Protein AF-A0A9J6GU65-F1 (afdb_monomer_lite)

Radius of gyration: 13.91 Å; chains: 1; bounding box: 32×24×36 Å

Foldseek 3Di:
DLVVVCVVVVNDQDQAAEDEAAQCPVLLVNCVSCVVSVNNVRAYEYDYDVQRPQVVVCLVVQHRDDDPDRPDDDVVNPDDHDPPSCVVPPSVSSSVRYD

Structure (mmCIF, N/CA/C/O backbone):
data_AF-A0A9J6GU65-F1
#
_entry.id   AF-A0A9J6GU65-F1
#
loop_
_atom_site.group_PDB
_atom_site.id
_atom_site.type_symbol
_atom_site.label_atom_id
_atom_site.label_alt_id
_atom_site.label_comp_id
_atom_site.label_asym_id
_atom_site.label_entity_id
_atom_site.label_seq_id
_atom_site.pdbx_PDB_ins_code
_atom_site.Cartn_x
_atom_site.Cartn_y
_atom_site.Cartn_z
_atom_site.occupancy
_atom_site.B_iso_or_equiv
_atom_site.auth_seq_id
_atom_site.auth_comp_id
_atom_site.auth_asym_id
_atom_site.auth_atom_id
_atom_site.pdbx_PDB_model_num
ATOM 1 N N . MET A 1 1 ? 0.796 9.655 9.128 1.00 79.81 1 MET A N 1
ATOM 2 C CA . MET A 1 1 ? 0.019 9.172 7.969 1.00 79.81 1 MET A CA 1
ATOM 3 C C . MET A 1 1 ? -1.151 8.278 8.364 1.00 79.81 1 M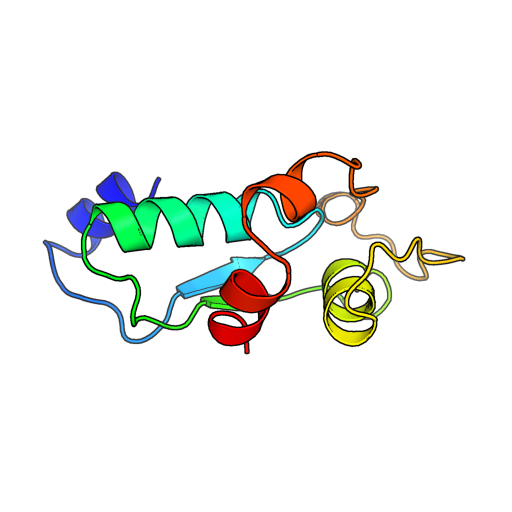ET A C 1
ATOM 5 O O . MET A 1 1 ? -2.240 8.811 8.455 1.00 79.81 1 MET A O 1
ATOM 9 N N . VAL A 1 2 ? -1.011 6.976 8.659 1.00 89.06 2 VAL A N 1
ATOM 10 C CA . VAL A 1 2 ? -2.204 6.147 8.988 1.00 89.06 2 VAL A CA 1
ATOM 11 C C . VAL A 1 2 ? -2.986 6.624 10.228 1.00 89.06 2 VAL A C 1
ATOM 13 O O . VAL A 1 2 ? -4.211 6.661 10.157 1.00 89.06 2 VAL A O 1
ATOM 16 N N . PRO A 1 3 ? -2.345 7.094 11.318 1.00 90.25 3 PRO A N 1
ATOM 17 C CA . PRO A 1 3 ? -3.079 7.712 12.427 1.00 90.25 3 PRO A CA 1
ATOM 18 C C . PRO A 1 3 ? -3.871 8.969 12.034 1.00 90.25 3 PRO A C 1
ATOM 20 O O . PRO A 1 3 ? -4.929 9.222 12.597 1.00 90.25 3 PRO A O 1
ATOM 23 N N . GLU A 1 4 ? -3.390 9.737 11.050 1.00 90.69 4 GLU A N 1
ATOM 24 C CA . GLU A 1 4 ? -4.105 10.913 10.529 1.00 90.69 4 GLU A CA 1
ATOM 25 C C . GLU A 1 4 ? -5.323 10.467 9.721 1.00 90.69 4 GLU A C 1
ATOM 27 O O . GLU A 1 4 ? -6.422 10.924 9.995 1.00 90.69 4 GLU A O 1
ATOM 32 N N . ILE A 1 5 ? -5.160 9.484 8.825 1.00 91.06 5 ILE A N 1
ATOM 33 C CA . ILE A 1 5 ? -6.273 8.886 8.066 1.00 91.06 5 ILE A CA 1
ATOM 34 C C . ILE A 1 5 ? -7.344 8.348 9.022 1.00 91.06 5 ILE A C 1
ATOM 36 O O . ILE A 1 5 ? -8.534 8.548 8.808 1.00 91.06 5 ILE A O 1
ATOM 40 N N . LYS A 1 6 ? -6.924 7.684 10.099 1.00 91.19 6 LYS A N 1
ATOM 41 C CA . LYS A 1 6 ? -7.824 7.150 11.121 1.00 91.19 6 LYS A CA 1
ATOM 42 C C . LYS A 1 6 ? -8.580 8.249 11.870 1.00 91.19 6 LYS A C 1
ATOM 44 O O . LYS A 1 6 ? -9.781 8.109 12.091 1.00 91.19 6 LYS A O 1
ATOM 49 N N . SER A 1 7 ? -7.907 9.351 12.196 1.00 93.56 7 SER A N 1
ATOM 50 C CA . SER A 1 7 ? -8.548 10.542 12.763 1.00 93.56 7 SER A CA 1
ATOM 51 C C . SER A 1 7 ? -9.546 11.170 11.782 1.00 93.56 7 SER A C 1
ATOM 53 O O . SER A 1 7 ? -10.675 11.478 12.165 1.00 93.56 7 SER A O 1
ATOM 55 N N . ASP A 1 8 ? -9.165 11.322 10.513 1.00 94.38 8 ASP A N 1
ATOM 56 C CA . ASP A 1 8 ? -10.003 11.919 9.466 1.00 94.38 8 ASP A CA 1
ATOM 57 C C . ASP A 1 8 ? -11.255 11.078 9.182 1.00 94.38 8 ASP A C 1
ATOM 59 O O . ASP A 1 8 ? -12.341 11.619 8.958 1.00 94.38 8 ASP A O 1
ATOM 63 N N . LEU A 1 9 ? -11.123 9.752 9.264 1.00 92.50 9 LEU A N 1
ATOM 64 C CA . LEU A 1 9 ? -12.222 8.792 9.161 1.00 92.50 9 LEU A CA 1
ATOM 65 C C . LEU A 1 9 ? -12.987 8.596 10.477 1.00 92.50 9 LEU A C 1
ATOM 67 O O . LEU A 1 9 ? -13.870 7.747 10.538 1.00 92.50 9 LEU A O 1
ATOM 71 N N . ARG A 1 10 ? -12.696 9.371 11.531 1.00 94.12 10 ARG A N 1
ATOM 72 C CA . ARG A 1 10 ? -13.375 9.279 12.838 1.00 94.12 10 ARG A CA 1
ATOM 73 C C . ARG A 1 10 ? -13.374 7.858 13.406 1.00 94.12 10 ARG A C 1
ATOM 75 O O . ARG A 1 10 ? -14.386 7.401 13.930 1.00 94.12 10 ARG A O 1
ATOM 82 N N . GLU A 1 11 ? -12.234 7.180 13.298 1.00 91.50 11 GLU A N 1
ATOM 83 C CA . GLU A 1 11 ? -12.034 5.786 13.717 1.00 91.50 11 GLU A CA 1
ATOM 84 C C . GLU A 1 11 ? -12.803 4.738 12.884 1.00 91.50 11 GLU A C 1
ATOM 86 O O . GLU A 1 11 ? -12.692 3.543 13.168 1.00 91.50 11 GLU A O 1
ATOM 91 N N . GLU A 1 12 ? -13.533 5.130 11.832 1.00 94.38 12 GLU A N 1
ATOM 92 C CA . GLU A 1 12 ? -14.201 4.183 10.935 1.00 94.38 12 GLU A CA 1
ATOM 93 C C . GLU A 1 12 ? -13.193 3.446 10.048 1.00 94.38 12 GLU A C 1
ATOM 95 O O . GLU A 1 12 ? -12.284 4.038 9.461 1.00 94.38 12 GLU A O 1
ATOM 100 N N . VAL A 1 13 ? -13.369 2.127 9.941 1.00 94.19 13 VAL A N 1
ATOM 101 C CA . VAL A 1 13 ? -12.504 1.269 9.129 1.00 94.19 13 VAL A CA 1
ATOM 102 C C . VAL A 1 13 ? -12.903 1.404 7.655 1.00 94.19 13 VAL A C 1
ATOM 104 O O . VAL A 1 13 ? -14.045 1.086 7.310 1.00 94.19 13 VAL A O 1
ATOM 107 N N . PRO A 1 14 ? -12.000 1.842 6.761 1.00 92.56 14 PRO A N 1
ATOM 108 C CA . PRO A 1 14 ? -12.309 1.943 5.342 1.00 92.56 14 PRO A CA 1
ATOM 109 C C . PRO A 1 14 ? -12.386 0.557 4.690 1.00 92.56 14 PRO A C 1
ATOM 111 O O . PRO A 1 14 ? -11.712 -0.382 5.101 1.00 92.56 14 PRO A O 1
ATOM 114 N N . ALA A 1 15 ? -13.165 0.443 3.612 1.00 91.62 15 ALA A N 1
ATOM 115 C CA . ALA A 1 15 ? -13.257 -0.797 2.836 1.00 91.62 15 ALA A CA 1
ATOM 116 C C . ALA A 1 15 ? -11.984 -1.100 2.024 1.00 91.62 15 ALA A C 1
ATOM 118 O O . ALA A 1 15 ? -11.701 -2.259 1.738 1.00 91.62 15 ALA A O 1
ATOM 119 N N . ALA A 1 16 ? -11.243 -0.062 1.625 1.00 88.88 16 ALA A N 1
ATOM 120 C CA . ALA A 1 16 ? -9.973 -0.153 0.911 1.00 88.88 16 ALA A CA 1
ATOM 121 C C . ALA A 1 16 ? -9.217 1.181 1.001 1.00 88.88 16 ALA A C 1
ATOM 123 O O . ALA A 1 16 ? -9.834 2.236 1.172 1.00 88.88 16 ALA A O 1
ATOM 124 N N . ILE A 1 17 ? -7.898 1.148 0.807 1.00 89.62 17 ILE A N 1
ATOM 125 C CA . ILE A 1 17 ? -7.064 2.344 0.629 1.00 89.62 17 ILE A CA 1
ATOM 126 C C . ILE A 1 17 ? -6.481 2.336 -0.778 1.00 89.62 17 ILE A C 1
ATOM 128 O O . ILE A 1 17 ? -5.839 1.374 -1.176 1.00 89.62 17 ILE A O 1
ATOM 132 N N . VAL A 1 18 ? -6.670 3.416 -1.533 1.00 89.38 18 VAL A N 1
ATOM 133 C CA . VAL A 1 18 ? -6.075 3.568 -2.867 1.00 89.38 18 VAL A CA 1
ATOM 134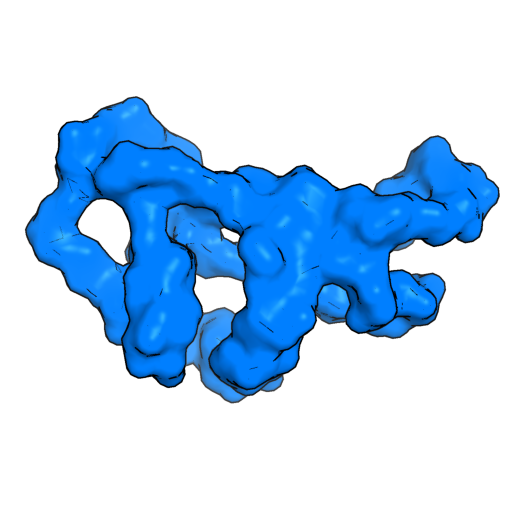 C C . VAL A 1 18 ? -4.855 4.471 -2.763 1.00 89.38 18 VAL A C 1
ATOM 136 O O . VAL A 1 18 ? -4.968 5.608 -2.305 1.00 89.38 18 VAL A O 1
ATOM 139 N N . ALA A 1 19 ? -3.695 3.984 -3.197 1.00 86.38 19 ALA A N 1
ATOM 140 C CA . ALA A 1 19 ? -2.443 4.729 -3.137 1.00 86.38 19 ALA A CA 1
ATOM 141 C C . ALA A 1 19 ? -1.737 4.718 -4.493 1.00 86.38 19 ALA A C 1
ATOM 143 O O . ALA A 1 19 ? -1.595 3.673 -5.128 1.00 86.38 19 ALA A O 1
ATOM 144 N N . SER A 1 20 ? -1.267 5.884 -4.935 1.00 83.62 20 SER A N 1
ATOM 145 C CA . SER A 1 20 ? -0.391 5.965 -6.100 1.00 83.62 20 SER A CA 1
ATOM 146 C C . SER A 1 20 ? 0.983 5.397 -5.758 1.00 83.62 20 SER A C 1
ATOM 148 O O . SER A 1 20 ? 1.543 5.675 -4.694 1.00 83.62 20 SER A O 1
ATOM 150 N N . VAL A 1 21 ? 1.540 4.593 -6.661 1.00 80.56 21 VAL A N 1
ATOM 151 C CA . VAL A 1 21 ? 2.819 3.921 -6.429 1.00 80.56 21 VAL A CA 1
ATOM 152 C C . VAL A 1 21 ? 3.860 4.348 -7.453 1.00 80.56 21 VAL A C 1
ATOM 154 O O . VAL A 1 21 ? 3.615 4.394 -8.654 1.00 80.56 21 VAL A O 1
ATOM 157 N N . GLY A 1 22 ? 5.039 4.689 -6.935 1.00 74.25 22 GLY A N 1
ATOM 158 C CA . GLY A 1 22 ? 6.289 4.747 -7.686 1.00 74.25 22 GLY A CA 1
ATOM 159 C C . GLY A 1 22 ? 7.260 3.718 -7.114 1.00 74.25 22 GLY A C 1
ATOM 160 O O . GLY A 1 22 ? 7.313 2.580 -7.558 1.00 74.25 22 GLY A O 1
ATOM 161 N N . GLY A 1 23 ? 7.986 4.094 -6.059 1.00 69.06 23 GLY A N 1
ATOM 162 C CA . GLY A 1 23 ? 9.011 3.236 -5.434 1.00 69.06 23 GLY A CA 1
ATOM 163 C C . GLY A 1 23 ? 8.502 2.359 -4.297 1.00 69.06 23 GLY A C 1
ATOM 164 O O . GLY A 1 23 ? 9.306 1.881 -3.508 1.00 69.06 23 GLY A O 1
ATOM 165 N N . GLY A 1 24 ? 7.178 2.274 -4.135 1.00 71.44 24 GLY A N 1
ATOM 166 C CA . GLY A 1 24 ? 6.460 1.490 -3.121 1.00 71.44 24 GLY A CA 1
ATOM 167 C C . GLY A 1 24 ? 6.735 1.777 -1.646 1.00 71.44 24 GLY A C 1
ATOM 168 O O . GLY A 1 24 ? 6.046 1.207 -0.808 1.00 71.44 24 GLY A O 1
ATOM 169 N N . GLY A 1 25 ? 7.618 2.719 -1.302 1.00 79.50 25 GLY A N 1
ATOM 170 C CA . GLY A 1 25 ? 7.803 3.158 0.088 1.00 79.50 25 GLY A CA 1
ATOM 171 C C . GLY A 1 25 ? 6.505 3.633 0.756 1.00 79.50 25 GLY A C 1
ATOM 172 O O . GLY A 1 25 ? 6.299 3.376 1.938 1.00 79.50 25 GLY A O 1
ATOM 173 N N . LEU A 1 26 ? 5.592 4.246 -0.010 1.00 84.56 26 LEU A N 1
ATOM 174 C CA . LEU A 1 26 ? 4.266 4.627 0.485 1.00 84.56 26 LEU A CA 1
ATOM 175 C C . LEU A 1 26 ? 3.407 3.406 0.843 1.00 84.56 26 LEU A C 1
ATOM 177 O O . LEU A 1 26 ? 2.774 3.404 1.889 1.00 84.56 26 LEU A O 1
ATOM 181 N N . VAL A 1 27 ? 3.403 2.362 0.009 1.00 85.38 27 VAL A N 1
ATOM 182 C CA . VAL A 1 27 ? 2.628 1.137 0.270 1.00 85.38 27 VAL A CA 1
ATOM 183 C C . VAL A 1 27 ? 3.190 0.386 1.470 1.00 85.38 27 VAL A C 1
ATOM 185 O O . VAL A 1 27 ? 2.414 -0.051 2.312 1.00 85.38 27 VAL A O 1
ATOM 188 N N . CYS A 1 28 ? 4.518 0.297 1.603 1.00 83.56 28 CYS A N 1
ATOM 189 C CA . CYS A 1 28 ? 5.142 -0.292 2.789 1.00 83.56 28 CYS A CA 1
ATOM 190 C C . CYS A 1 28 ? 4.761 0.486 4.057 1.00 83.56 28 CYS A C 1
ATOM 192 O O . CYS A 1 28 ? 4.277 -0.109 5.013 1.0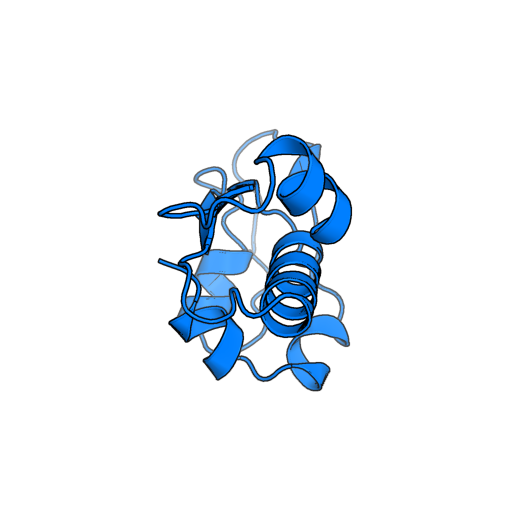0 83.56 28 CYS A O 1
ATOM 194 N N . GLY A 1 29 ? 4.877 1.818 4.040 1.00 86.06 29 GLY A N 1
ATOM 195 C CA . GLY A 1 29 ? 4.496 2.650 5.185 1.00 86.06 29 GLY A CA 1
ATOM 196 C C . GLY A 1 29 ? 2.999 2.604 5.515 1.00 86.06 29 GLY A C 1
ATOM 197 O O . GLY A 1 29 ? 2.627 2.660 6.687 1.00 86.06 29 GLY A O 1
ATOM 198 N N . LEU A 1 30 ? 2.131 2.475 4.505 1.00 88.69 30 LEU A N 1
ATOM 199 C CA . LEU A 1 30 ? 0.697 2.252 4.704 1.00 88.69 30 LEU A CA 1
ATOM 200 C C . LEU A 1 30 ? 0.437 0.883 5.328 1.00 88.69 30 LEU A C 1
ATOM 202 O O . LEU A 1 30 ? -0.265 0.826 6.327 1.00 88.69 30 LEU A O 1
ATOM 206 N N . SER A 1 31 ? 1.041 -0.186 4.806 1.00 85.88 31 SER A N 1
ATOM 207 C CA . SER A 1 31 ? 0.918 -1.538 5.363 1.00 85.88 31 SER A CA 1
ATOM 208 C C . SER A 1 31 ? 1.331 -1.574 6.837 1.00 85.88 31 SER A C 1
ATOM 210 O O . SER A 1 31 ? 0.570 -2.049 7.675 1.00 85.88 31 SER A O 1
ATOM 212 N N . GLU A 1 32 ? 2.495 -1.010 7.167 1.00 88.19 32 GLU A N 1
ATOM 213 C CA . GLU A 1 32 ? 2.995 -0.920 8.544 1.00 88.19 32 GLU A CA 1
ATOM 214 C C . GLU A 1 32 ? 2.064 -0.102 9.446 1.00 88.19 32 GLU A C 1
ATOM 216 O O . GLU A 1 32 ? 1.731 -0.507 10.562 1.00 88.19 32 GLU A O 1
ATOM 221 N N . GLY A 1 33 ? 1.621 1.061 8.965 1.00 90.56 33 GLY A N 1
ATOM 222 C CA . GLY A 1 33 ? 0.731 1.930 9.725 1.00 90.56 33 GLY A CA 1
ATOM 223 C C . GLY A 1 33 ? -0.657 1.322 9.932 1.00 90.56 33 GLY A C 1
ATOM 224 O O . GLY A 1 33 ? -1.253 1.527 10.987 1.00 90.56 33 GLY A O 1
ATOM 225 N N . MET A 1 34 ? -1.167 0.574 8.952 1.00 91.44 34 MET A N 1
ATOM 226 C CA . MET A 1 34 ? -2.450 -0.126 9.024 1.00 91.44 34 MET A CA 1
ATOM 227 C C . MET A 1 34 ? -2.392 -1.262 10.036 1.00 91.44 34 MET A C 1
ATOM 229 O O . MET A 1 34 ? -3.288 -1.356 10.876 1.00 91.44 34 MET A O 1
ATOM 233 N N . ASP A 1 35 ? -1.319 -2.053 10.037 1.00 89.38 35 ASP A N 1
ATOM 234 C CA . ASP A 1 35 ? -1.081 -3.063 11.072 1.00 89.38 35 ASP A CA 1
ATOM 235 C C . ASP A 1 35 ? -1.060 -2.427 12.470 1.00 89.38 35 ASP A C 1
ATOM 237 O O . ASP A 1 35 ? -1.742 -2.903 13.382 1.00 89.38 35 ASP A O 1
ATOM 241 N N . ALA A 1 36 ? -0.365 -1.294 12.628 1.00 90.50 36 ALA A N 1
ATOM 242 C CA . ALA A 1 36 ? -0.254 -0.591 13.907 1.00 90.50 36 ALA A CA 1
ATOM 243 C C . ALA A 1 36 ? -1.596 -0.077 14.465 1.00 90.50 36 ALA A C 1
ATOM 245 O O . ALA A 1 36 ? -1.725 0.090 15.679 1.00 90.50 36 ALA A O 1
ATOM 246 N N . VAL A 1 37 ? -2.598 0.170 13.612 1.00 92.25 37 VAL A N 1
ATOM 247 C CA . VAL A 1 37 ? -3.929 0.647 14.036 1.00 92.25 37 VAL A CA 1
ATOM 248 C C . VAL A 1 37 ? -5.019 -0.431 14.008 1.00 92.25 37 VAL A C 1
ATOM 250 O O . VAL A 1 37 ? -6.182 -0.112 14.275 1.00 92.25 37 VAL A O 1
ATOM 253 N N . GLY A 1 38 ? -4.663 -1.687 13.710 1.00 91.31 38 GLY A N 1
ATOM 254 C CA . GLY A 1 38 ? -5.591 -2.824 13.633 1.00 91.31 38 GLY A CA 1
ATOM 255 C C . GLY A 1 38 ? -6.315 -2.979 12.288 1.00 91.31 38 GLY A C 1
ATOM 256 O O . GLY A 1 38 ? -7.279 -3.736 12.183 1.00 91.31 38 GLY A O 1
ATOM 257 N N . TRP A 1 39 ? -5.868 -2.275 11.249 1.00 92.56 39 TRP A N 1
ATOM 258 C CA . TRP A 1 39 ? -6.444 -2.279 9.899 1.00 92.56 39 TRP A CA 1
ATOM 259 C C . TRP A 1 39 ? -5.695 -3.193 8.921 1.00 92.56 39 TRP A C 1
ATOM 261 O O . TRP A 1 39 ? -5.904 -3.093 7.718 1.00 92.56 39 TRP A O 1
ATOM 271 N N . GLY A 1 40 ? -4.861 -4.117 9.403 1.00 88.62 40 GLY A N 1
ATOM 272 C CA . GLY A 1 40 ? -4.073 -5.023 8.552 1.00 88.62 40 GLY A CA 1
ATOM 273 C C . GLY A 1 40 ? -4.881 -5.946 7.625 1.00 88.62 40 GLY A C 1
ATOM 274 O O . GLY A 1 40 ? -4.313 -6.608 6.770 1.00 88.62 40 GLY A O 1
ATOM 275 N N . HIS A 1 41 ? -6.206 -6.010 7.774 1.00 87.62 41 HIS A N 1
ATOM 276 C CA . HIS A 1 41 ? -7.106 -6.764 6.892 1.00 87.62 41 HIS A CA 1
ATOM 277 C C . HIS A 1 41 ? -7.696 -5.916 5.752 1.00 87.62 41 HIS A C 1
ATOM 279 O O . HIS A 1 41 ? -8.360 -6.458 4.870 1.00 87.62 41 HIS A O 1
ATOM 285 N N . VAL A 1 42 ? -7.509 -4.593 5.782 1.00 90.06 42 VAL A N 1
ATOM 286 C CA . VAL A 1 42 ? -8.041 -3.681 4.768 1.00 90.06 42 VAL A CA 1
ATOM 287 C C . VAL A 1 42 ? -7.121 -3.710 3.537 1.00 90.06 42 VAL A C 1
ATOM 289 O O . VAL A 1 42 ? -5.913 -3.519 3.680 1.00 90.06 42 VAL A O 1
ATOM 292 N N . PRO A 1 43 ? -7.659 -3.922 2.323 1.00 87.06 43 PRO A N 1
ATOM 293 C CA . PRO A 1 43 ? -6.855 -4.000 1.107 1.00 87.06 43 PRO A CA 1
ATOM 294 C C . PRO A 1 43 ? -6.276 -2.638 0.697 1.00 87.06 43 PRO A C 1
ATOM 296 O O . PRO A 1 43 ? -6.934 -1.597 0.823 1.00 87.06 43 PRO A O 1
ATOM 299 N N . ILE A 1 44 ? -5.065 -2.658 0.134 1.00 87.25 44 ILE A N 1
ATOM 300 C CA . ILE A 1 44 ? -4.389 -1.492 -0.444 1.00 87.25 44 ILE A CA 1
ATOM 301 C C . ILE A 1 44 ? -4.365 -1.638 -1.970 1.00 87.25 44 ILE A C 1
ATOM 303 O O . ILE A 1 44 ? -3.651 -2.468 -2.517 1.00 87.25 44 ILE A O 1
ATOM 307 N N . LEU A 1 45 ? -5.100 -0.797 -2.689 1.00 85.31 45 LEU A N 1
ATOM 308 C CA . LEU A 1 45 ? -5.052 -0.741 -4.147 1.00 85.31 45 LEU A CA 1
ATOM 309 C C . LEU A 1 45 ? -3.865 0.121 -4.594 1.00 85.31 45 LEU A C 1
ATOM 311 O O . LEU A 1 45 ? -3.897 1.353 -4.494 1.00 85.31 45 LEU A O 1
ATOM 315 N N . ALA A 1 46 ? -2.821 -0.532 -5.100 1.00 84.56 46 ALA A N 1
ATOM 316 C CA . ALA A 1 46 ? -1.628 0.128 -5.613 1.00 84.56 46 ALA A CA 1
ATOM 317 C C . ALA A 1 46 ? -1.823 0.552 -7.071 1.00 84.56 46 ALA A C 1
ATOM 319 O O . ALA A 1 46 ? -1.837 -0.270 -7.986 1.00 84.56 46 ALA A O 1
ATOM 320 N N . VAL A 1 47 ? -1.930 1.856 -7.308 1.00 82.81 47 VAL A N 1
ATOM 321 C CA . VAL A 1 47 ? -2.159 2.395 -8.650 1.00 82.81 47 VAL A CA 1
ATOM 322 C C . VAL A 1 47 ? -0.849 2.905 -9.239 1.00 82.81 47 VAL A C 1
ATOM 324 O O . VAL A 1 47 ? -0.303 3.919 -8.802 1.00 82.81 47 VAL A O 1
ATOM 327 N N . GLU A 1 48 ? -0.362 2.221 -10.273 1.00 77.62 48 GLU A N 1
ATOM 328 C CA . GLU A 1 48 ? 0.778 2.661 -11.082 1.00 77.62 48 GLU A CA 1
ATOM 329 C C . GLU A 1 48 ? 0.341 3.192 -12.450 1.00 77.62 48 GLU A C 1
ATOM 331 O O . GLU A 1 48 ? -0.701 2.832 -13.003 1.00 77.62 48 GLU A O 1
ATOM 336 N N . THR A 1 49 ? 1.188 4.032 -13.044 1.00 77.62 49 THR A N 1
ATOM 337 C CA . THR A 1 49 ? 0.990 4.458 -14.432 1.00 77.62 49 THR A CA 1
ATOM 338 C C . THR A 1 49 ? 1.441 3.351 -15.380 1.00 77.62 49 THR A C 1
ATOM 340 O O . THR A 1 49 ? 2.564 2.856 -15.286 1.00 77.62 49 THR A O 1
ATOM 343 N N . LYS A 1 50 ? 0.602 3.008 -16.364 1.00 68.94 50 LYS A N 1
ATOM 344 C CA . LYS A 1 50 ? 0.971 2.068 -17.432 1.00 68.94 50 LYS A CA 1
ATOM 345 C C . LYS A 1 50 ? 2.239 2.549 -18.159 1.00 68.94 50 LYS A C 1
ATOM 347 O O . LYS A 1 50 ? 2.229 3.628 -18.755 1.00 68.94 50 LYS A O 1
ATOM 352 N N . GLY A 1 51 ? 3.303 1.740 -18.143 1.00 62.53 51 GLY A N 1
ATOM 353 C CA . GLY A 1 51 ? 4.604 2.081 -18.737 1.00 62.53 51 GLY A CA 1
ATOM 354 C C . GLY A 1 51 ? 5.634 2.677 -17.764 1.00 62.53 51 GLY A C 1
ATOM 355 O O . GLY A 1 51 ? 6.718 3.073 -18.201 1.00 62.53 51 GLY A O 1
ATOM 356 N N . ALA A 1 52 ? 5.296 2.746 -16.474 1.00 63.69 52 ALA A N 1
ATOM 357 C CA . ALA A 1 52 ? 6.198 3.003 -15.349 1.00 63.69 52 ALA A CA 1
ATOM 358 C C . ALA A 1 52 ? 5.904 2.031 -14.181 1.00 63.69 52 ALA A C 1
ATOM 360 O O . ALA A 1 52 ? 6.138 2.357 -13.023 1.00 63.69 52 ALA A O 1
ATOM 361 N N . ASP A 1 53 ? 5.372 0.846 -14.496 1.00 66.75 53 ASP A N 1
ATOM 362 C CA . ASP A 1 53 ? 4.829 -0.157 -13.574 1.00 66.75 53 ASP A CA 1
ATOM 363 C C . ASP A 1 53 ? 5.910 -1.063 -12.955 1.00 66.75 53 ASP A C 1
ATOM 365 O O . ASP A 1 53 ? 5.888 -2.292 -13.062 1.00 66.75 53 ASP A O 1
ATOM 369 N N . SER A 1 54 ? 6.923 -0.430 -12.361 1.00 67.19 54 SER A N 1
ATOM 370 C CA . SER A 1 54 ? 8.079 -1.122 -11.775 1.00 67.19 54 SER A CA 1
ATOM 371 C C . SER A 1 54 ? 7.727 -1.887 -10.497 1.00 67.19 54 SER A C 1
ATOM 373 O O . SER A 1 54 ? 8.344 -2.922 -10.222 1.00 67.19 54 SER A O 1
ATOM 375 N N . PHE A 1 55 ? 6.718 -1.430 -9.746 1.00 69.44 55 PHE A N 1
ATOM 376 C CA . PHE A 1 55 ? 6.205 -2.145 -8.583 1.00 69.44 55 PHE A CA 1
ATOM 377 C C . PHE A 1 55 ? 5.460 -3.402 -9.011 1.00 69.44 55 PHE A C 1
ATOM 379 O O . PHE A 1 55 ? 5.780 -4.483 -8.524 1.00 69.44 55 PHE A O 1
ATOM 386 N N . ARG A 1 56 ? 4.549 -3.302 -9.985 1.00 68.56 56 ARG A N 1
ATOM 387 C CA . ARG A 1 56 ? 3.840 -4.462 -10.537 1.00 68.56 56 ARG A CA 1
ATOM 388 C C . ARG A 1 56 ? 4.804 -5.476 -11.142 1.00 68.56 56 ARG A C 1
ATOM 390 O O . ARG A 1 56 ? 4.641 -6.676 -10.921 1.00 68.56 56 ARG A O 1
ATOM 397 N N . ALA A 1 57 ? 5.814 -5.009 -11.877 1.00 69.69 57 ALA A N 1
ATOM 398 C CA . ALA A 1 57 ? 6.847 -5.876 -12.436 1.00 69.69 57 ALA A CA 1
ATOM 399 C C . ALA A 1 57 ? 7.633 -6.609 -11.336 1.00 69.69 57 ALA A C 1
ATOM 401 O O . ALA A 1 57 ? 7.879 -7.807 -11.462 1.00 69.69 57 ALA A O 1
ATOM 402 N N . SER A 1 58 ? 7.968 -5.919 -10.242 1.00 69.81 58 SER A N 1
ATOM 403 C CA . SER A 1 58 ? 8.696 -6.514 -9.114 1.00 69.81 58 SER A CA 1
ATOM 404 C C . SER A 1 58 ? 7.835 -7.482 -8.293 1.00 69.81 58 SER A C 1
ATOM 406 O O . SER A 1 58 ? 8.313 -8.550 -7.918 1.00 69.81 58 SER A O 1
ATOM 408 N N . LEU A 1 59 ? 6.554 -7.159 -8.073 1.00 70.44 59 LEU A N 1
ATOM 409 C CA . LEU A 1 59 ? 5.587 -8.056 -7.429 1.00 70.44 59 LEU A CA 1
ATOM 410 C C . LEU A 1 59 ? 5.399 -9.340 -8.244 1.00 70.44 59 LEU A C 1
ATOM 412 O O . LEU A 1 59 ? 5.499 -10.436 -7.702 1.00 70.44 59 LEU A O 1
ATOM 416 N N . THR A 1 60 ? 5.203 -9.213 -9.560 1.00 70.88 60 THR A N 1
ATOM 417 C CA . THR A 1 60 ? 5.035 -10.368 -10.461 1.00 70.88 60 THR A CA 1
ATOM 418 C C . THR A 1 60 ? 6.279 -11.257 -10.484 1.00 70.88 60 THR A C 1
ATOM 420 O O . THR A 1 60 ? 6.174 -12.477 -10.568 1.00 70.88 60 THR A O 1
ATOM 423 N N . ALA A 1 61 ? 7.468 -10.656 -10.413 1.00 65.62 61 ALA A N 1
ATOM 424 C CA . ALA A 1 61 ? 8.735 -11.378 -10.448 1.00 65.62 61 ALA A CA 1
ATOM 425 C C . ALA A 1 61 ? 9.176 -11.930 -9.081 1.00 65.62 61 ALA A C 1
ATOM 427 O O . ALA A 1 61 ? 10.209 -12.600 -9.017 1.00 65.62 61 ALA A O 1
ATOM 428 N N . GLY A 1 62 ? 8.474 -11.595 -7.990 1.00 62.84 62 GLY A N 1
ATOM 429 C CA . GLY A 1 62 ? 8.881 -11.910 -6.613 1.00 62.84 62 GLY A CA 1
ATOM 430 C C . GLY A 1 62 ? 10.248 -11.333 -6.214 1.00 62.84 62 GLY A C 1
ATOM 431 O O . GLY A 1 62 ? 10.832 -11.721 -5.204 1.00 62.84 62 GLY A O 1
ATOM 432 N N . THR A 1 63 ? 10.808 -10.455 -7.044 1.00 54.03 63 THR A N 1
ATOM 433 C CA . THR A 1 63 ? 12.181 -9.960 -6.966 1.00 54.03 63 THR A CA 1
ATOM 434 C C . THR A 1 63 ? 12.245 -8.557 -7.552 1.00 54.03 63 THR A C 1
ATOM 436 O O . THR A 1 63 ? 11.376 -8.127 -8.303 1.00 54.03 63 THR A O 1
ATOM 439 N N . HIS A 1 64 ? 13.286 -7.812 -7.198 1.00 56.53 64 HIS A N 1
ATOM 440 C CA . HIS A 1 64 ? 13.471 -6.454 -7.685 1.00 56.53 64 HIS A CA 1
ATOM 441 C C . HIS A 1 64 ? 13.749 -6.431 -9.196 1.00 56.53 64 HIS A C 1
ATOM 443 O O . HIS A 1 64 ? 14.818 -6.865 -9.638 1.00 56.53 64 HIS A O 1
ATOM 449 N N . VAL A 1 65 ? 12.840 -5.841 -9.976 1.00 61.41 65 VAL A N 1
ATOM 450 C CA . VAL A 1 65 ? 12.998 -5.696 -11.428 1.00 61.41 65 VAL A CA 1
ATOM 451 C C . VAL A 1 65 ? 13.221 -4.235 -11.791 1.00 61.41 65 VAL A C 1
ATOM 453 O O . VAL A 1 65 ? 12.399 -3.364 -11.516 1.00 61.41 65 VAL A O 1
ATOM 456 N N . THR A 1 66 ? 14.329 -3.966 -12.478 1.00 63.22 66 THR A N 1
ATOM 457 C CA . THR A 1 66 ? 14.557 -2.670 -13.120 1.00 63.22 66 THR A CA 1
ATOM 458 C C . THR A 1 66 ? 13.915 -2.691 -14.500 1.00 63.22 66 THR A C 1
ATOM 460 O O . THR A 1 66 ? 14.296 -3.497 -15.350 1.00 63.22 66 THR A O 1
ATOM 463 N N . LEU A 1 67 ? 12.953 -1.800 -14.749 1.00 60.00 67 LEU A N 1
ATOM 464 C CA . LEU A 1 67 ? 12.368 -1.666 -16.081 1.00 60.00 67 LEU A CA 1
ATOM 465 C C . LEU A 1 67 ? 13.426 -1.154 -17.081 1.00 60.00 67 LEU A C 1
ATOM 467 O O . LEU A 1 67 ? 14.104 -0.167 -16.790 1.00 60.00 67 LEU A O 1
ATOM 471 N N . PRO A 1 68 ? 13.555 -1.766 -18.274 1.00 55.50 68 PRO A N 1
ATOM 472 C CA . PRO A 1 68 ? 14.594 -1.409 -19.243 1.00 55.50 68 PRO A CA 1
ATOM 473 C C . PRO A 1 68 ? 14.385 -0.029 -19.889 1.00 55.50 68 PRO A C 1
ATOM 475 O O . PRO A 1 68 ? 15.340 0.565 -20.386 1.00 55.50 68 PRO A O 1
ATOM 478 N N . LYS A 1 69 ? 13.151 0.497 -19.899 1.00 55.28 69 LYS A N 1
ATOM 479 C CA . LYS A 1 69 ? 12.822 1.839 -20.402 1.00 55.28 69 LYS A CA 1
ATOM 480 C C . LYS A 1 69 ? 11.495 2.323 -19.816 1.00 55.28 69 LYS A C 1
ATOM 482 O O . LYS A 1 69 ? 10.515 1.588 -19.846 1.00 55.28 69 LYS A O 1
ATOM 487 N N . ILE A 1 70 ? 11.447 3.572 -19.352 1.00 57.56 70 ILE A N 1
ATOM 488 C CA . ILE A 1 70 ? 10.196 4.241 -18.963 1.00 57.56 70 ILE A CA 1
ATOM 489 C C . ILE A 1 70 ? 9.567 4.825 -20.231 1.00 57.56 70 ILE A C 1
ATOM 491 O O . ILE A 1 70 ? 10.182 5.648 -20.912 1.00 57.56 70 ILE A O 1
ATOM 495 N N . THR A 1 71 ? 8.363 4.379 -20.590 1.00 54.94 71 THR A N 1
ATOM 496 C CA . THR A 1 71 ? 7.749 4.707 -21.892 1.00 54.94 71 THR A CA 1
ATOM 497 C C . THR A 1 71 ? 6.854 5.952 -21.872 1.00 54.94 71 THR A C 1
ATOM 499 O O . THR A 1 71 ? 6.393 6.373 -22.932 1.00 54.94 71 THR A O 1
ATOM 502 N N . ARG A 1 72 ? 6.595 6.566 -20.706 1.00 50.72 72 ARG A N 1
ATOM 503 C CA . ARG A 1 72 ? 5.787 7.796 -20.569 1.00 50.72 72 ARG A CA 1
ATOM 504 C C . ARG A 1 72 ? 6.311 8.719 -19.464 1.00 50.72 72 ARG A C 1
ATOM 506 O O . ARG A 1 72 ? 6.821 8.256 -18.452 1.00 50.72 72 ARG A O 1
ATOM 513 N N . TYR A 1 73 ? 6.167 10.030 -19.667 1.00 47.34 73 TYR A N 1
ATOM 514 C CA . TYR A 1 73 ? 6.602 11.070 -18.730 1.00 47.34 73 TYR A CA 1
ATOM 515 C C . TYR A 1 73 ? 5.625 11.166 -17.546 1.00 47.34 73 TYR A C 1
ATOM 517 O O . TYR A 1 73 ? 4.574 11.792 -17.648 1.00 47.34 73 TYR A O 1
ATOM 525 N N . ALA A 1 74 ? 5.965 10.519 -16.433 1.00 48.06 74 ALA A N 1
ATOM 526 C CA . ALA A 1 74 ? 5.336 10.710 -15.130 1.00 48.06 74 ALA A CA 1
ATOM 527 C C . ALA A 1 74 ? 6.464 10.935 -14.104 1.00 48.06 74 ALA A C 1
ATOM 529 O O . ALA A 1 74 ? 7.006 9.971 -13.56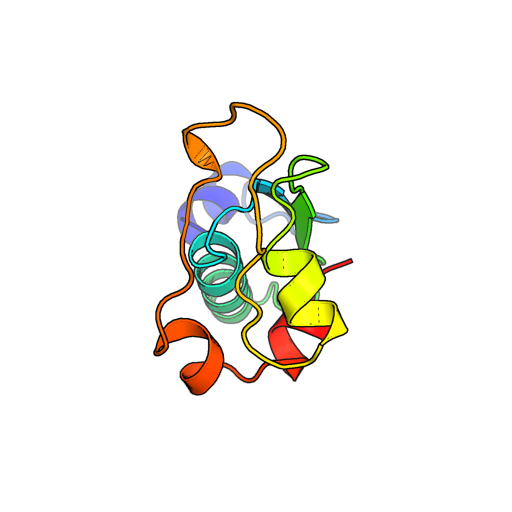5 1.00 48.06 74 ALA A O 1
ATOM 530 N N . PRO A 1 75 ? 6.894 12.189 -13.874 1.00 48.00 75 PRO A N 1
ATOM 531 C CA . PRO A 1 75 ? 8.078 12.476 -13.059 1.00 48.00 75 PRO A CA 1
ATOM 532 C C . PRO A 1 75 ? 7.949 11.986 -11.605 1.00 48.00 75 PRO A C 1
ATOM 534 O O . PRO A 1 75 ? 8.957 11.699 -10.974 1.00 48.00 75 PRO A O 1
ATOM 537 N N . LEU A 1 76 ? 6.724 11.810 -11.092 1.00 47.44 76 LEU A N 1
ATOM 538 C CA . LEU A 1 76 ? 6.455 11.331 -9.729 1.00 47.44 76 LEU A CA 1
ATOM 539 C C . LEU A 1 76 ? 6.527 9.799 -9.562 1.00 47.44 76 LEU A C 1
ATOM 541 O O . LEU A 1 76 ? 6.605 9.324 -8.434 1.00 47.44 76 LEU A O 1
ATOM 545 N N . THR A 1 77 ? 6.513 9.018 -10.650 1.00 41.56 77 THR A N 1
ATOM 546 C CA . THR A 1 77 ? 6.640 7.544 -10.601 1.00 41.56 77 THR A CA 1
ATOM 547 C C . THR A 1 77 ? 8.047 7.065 -10.968 1.00 41.56 77 THR A C 1
ATOM 549 O O . THR A 1 77 ? 8.285 5.864 -11.070 1.00 41.56 77 THR A O 1
ATOM 552 N N . GLN A 1 78 ? 8.996 7.986 -11.173 1.00 40.09 78 GLN A N 1
ATOM 553 C CA . GLN A 1 78 ? 10.408 7.659 -11.368 1.00 40.09 78 GLN A CA 1
ATOM 554 C C . GLN A 1 78 ? 11.056 7.308 -10.031 1.00 40.09 78 GLN A C 1
ATOM 556 O O . GLN A 1 78 ? 11.797 8.095 -9.450 1.00 40.09 78 GLN A O 1
ATOM 561 N N . ALA A 1 79 ? 10.783 6.112 -9.530 1.00 44.09 79 ALA A N 1
ATOM 562 C CA . ALA A 1 79 ? 11.539 5.572 -8.420 1.00 44.09 79 ALA A CA 1
ATOM 563 C C . ALA A 1 79 ? 12.244 4.299 -8.876 1.00 44.09 79 ALA A C 1
ATOM 565 O O . ALA A 1 79 ? 11.635 3.252 -9.076 1.00 44.09 79 ALA A O 1
ATOM 566 N N . THR A 1 80 ? 13.560 4.390 -9.030 1.00 45.88 80 THR A N 1
ATOM 567 C CA . THR A 1 80 ? 14.423 3.217 -8.926 1.00 45.88 80 THR A CA 1
ATOM 568 C C . THR A 1 80 ? 14.342 2.704 -7.499 1.00 45.88 80 THR A C 1
ATOM 570 O O . THR A 1 80 ? 14.810 3.356 -6.565 1.00 45.88 80 THR A O 1
ATOM 573 N N . TRP A 1 81 ? 13.736 1.536 -7.345 1.00 49.09 81 TRP A N 1
ATOM 574 C CA . TRP A 1 81 ? 13.701 0.790 -6.101 1.00 49.09 81 TRP A CA 1
ATOM 575 C C . TRP A 1 81 ? 15.127 0.631 -5.536 1.00 49.09 81 TRP A C 1
ATOM 577 O O . TRP A 1 81 ? 16.086 0.345 -6.254 1.00 49.09 81 TRP A O 1
ATOM 587 N N . HIS A 1 82 ? 15.302 0.904 -4.242 1.00 40.38 82 HIS A N 1
ATOM 588 C CA . HIS A 1 82 ? 16.565 0.675 -3.540 1.00 40.38 82 HIS A CA 1
ATOM 589 C C . HIS A 1 82 ? 16.466 -0.607 -2.715 1.00 40.38 82 HIS A C 1
ATOM 591 O O . HIS A 1 82 ? 15.440 -0.909 -2.110 1.00 40.38 82 HIS A O 1
ATOM 597 N N . ARG A 1 83 ? 17.572 -1.355 -2.702 1.00 37.66 83 ARG A N 1
ATOM 598 C CA . ARG A 1 83 ? 17.747 -2.745 -2.239 1.00 37.66 83 ARG A CA 1
ATOM 599 C C . ARG A 1 83 ? 17.257 -3.061 -0.807 1.00 37.66 83 ARG A C 1
ATOM 601 O O . ARG A 1 83 ? 17.275 -4.223 -0.424 1.00 37.66 83 ARG A O 1
ATOM 608 N N . GLY A 1 84 ? 16.857 -2.063 -0.017 1.00 39.69 84 GLY A N 1
ATOM 609 C CA . GLY A 1 84 ? 16.561 -2.197 1.414 1.00 39.69 84 GLY A CA 1
ATOM 610 C C . GLY A 1 84 ? 15.081 -2.296 1.797 1.00 39.69 84 GLY A C 1
ATOM 611 O O . GLY A 1 84 ? 14.785 -2.832 2.857 1.00 39.69 84 GLY A O 1
ATOM 612 N N . THR A 1 85 ? 14.141 -1.822 0.975 1.00 45.91 85 THR A N 1
ATOM 613 C CA . THR A 1 85 ? 12.738 -1.680 1.425 1.00 45.91 85 THR A CA 1
ATOM 614 C C . THR A 1 85 ? 11.945 -2.994 1.346 1.00 45.91 85 THR A C 1
ATOM 616 O O . THR A 1 85 ? 11.102 -3.254 2.193 1.00 45.91 85 THR A O 1
ATOM 619 N N . VAL A 1 86 ? 12.261 -3.873 0.385 1.00 42.59 86 VAL A N 1
ATOM 620 C CA . VAL A 1 86 ? 11.583 -5.180 0.207 1.00 42.59 86 VAL A CA 1
ATOM 621 C C . VAL A 1 86 ? 12.166 -6.268 1.121 1.00 42.59 86 VAL A C 1
ATOM 623 O O . VAL A 1 86 ? 11.449 -7.172 1.547 1.00 42.59 86 VAL A O 1
ATOM 626 N N . ALA A 1 87 ? 13.456 -6.176 1.463 1.00 40.34 87 ALA A N 1
ATOM 627 C CA . ALA A 1 87 ? 14.128 -7.172 2.299 1.00 40.34 87 ALA A CA 1
ATOM 628 C C . ALA A 1 87 ? 13.624 -7.168 3.752 1.00 40.34 87 ALA A C 1
ATOM 630 O O . ALA A 1 87 ? 13.615 -8.214 4.393 1.00 40.34 87 ALA A O 1
ATOM 631 N N . SER A 1 88 ? 13.173 -6.016 4.257 1.00 41.97 88 SER A N 1
ATOM 632 C CA . SER A 1 88 ? 12.735 -5.886 5.650 1.00 41.97 88 SER A CA 1
ATOM 633 C C . SER A 1 88 ? 11.301 -6.363 5.903 1.00 41.97 88 SER A C 1
ATOM 635 O O . SER A 1 88 ? 11.012 -6.758 7.026 1.00 41.97 88 SER A O 1
ATOM 637 N N . TYR A 1 89 ? 10.412 -6.358 4.896 1.00 41.91 89 TYR A N 1
ATOM 638 C CA . TYR A 1 89 ? 8.978 -6.648 5.101 1.00 41.91 89 TYR A CA 1
ATOM 639 C C . TYR A 1 89 ? 8.416 -7.856 4.347 1.00 41.91 89 TYR A C 1
ATOM 641 O O . TYR A 1 89 ? 7.240 -8.182 4.508 1.00 41.91 89 TYR A O 1
ATOM 649 N N . GLY A 1 90 ? 9.259 -8.564 3.590 1.00 44.94 90 GLY A N 1
ATOM 650 C CA . GLY A 1 90 ? 8.880 -9.788 2.894 1.00 44.94 90 GLY A CA 1
ATOM 651 C C . GLY A 1 90 ? 7.981 -9.498 1.695 1.00 44.94 90 GLY A C 1
ATOM 652 O O . GLY A 1 90 ? 6.846 -9.044 1.827 1.00 44.94 90 GLY A O 1
ATOM 653 N N . CYS A 1 91 ? 8.485 -9.812 0.503 1.00 45.97 91 CYS A N 1
ATOM 654 C CA . CYS A 1 91 ? 7.764 -9.705 -0.766 1.00 45.97 91 CYS A CA 1
ATOM 655 C C . CYS A 1 91 ? 6.328 -10.280 -0.712 1.00 45.97 91 CYS A C 1
ATOM 657 O O . CYS A 1 91 ? 5.449 -9.791 -1.413 1.00 45.97 91 CYS A O 1
ATOM 659 N N . GLU A 1 92 ? 6.066 -11.271 0.146 1.00 46.91 92 GLU A N 1
ATOM 660 C CA . GLU A 1 92 ? 4.766 -11.941 0.284 1.00 46.91 92 GLU A CA 1
ATOM 661 C C . GLU A 1 92 ? 3.692 -11.124 1.025 1.00 46.91 92 GLU A C 1
ATOM 663 O O . GLU A 1 92 ? 2.531 -11.151 0.622 1.00 46.91 92 GLU A O 1
ATOM 668 N N . LYS A 1 93 ? 4.030 -10.372 2.086 1.00 51.38 93 LYS A N 1
ATOM 669 C CA . LYS A 1 93 ? 3.013 -9.634 2.867 1.00 51.38 93 LYS A CA 1
ATOM 670 C C . LYS A 1 93 ? 2.434 -8.457 2.090 1.00 51.38 93 LYS A C 1
ATOM 672 O O . LYS A 1 93 ? 1.221 -8.281 2.059 1.00 51.38 93 LYS A O 1
ATOM 677 N N . CYS A 1 94 ? 3.294 -7.687 1.423 1.00 49.03 94 CYS A N 1
ATOM 678 C CA . CYS A 1 94 ? 2.849 -6.593 0.560 1.00 49.03 94 CYS A CA 1
ATOM 679 C C . CYS A 1 94 ? 2.081 -7.122 -0.660 1.00 49.03 94 CYS A C 1
ATOM 681 O O . CYS A 1 94 ? 1.092 -6.516 -1.046 1.00 49.03 94 CYS A O 1
ATOM 683 N N . ALA A 1 95 ? 2.482 -8.264 -1.234 1.00 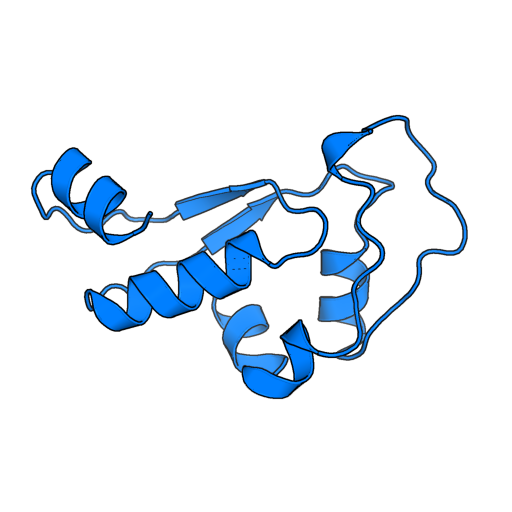52.81 95 ALA A N 1
ATOM 684 C CA . ALA A 1 95 ? 1.764 -8.871 -2.356 1.00 52.81 95 ALA A CA 1
ATOM 685 C C . ALA A 1 95 ? 0.344 -9.327 -1.979 1.00 52.81 95 ALA A C 1
ATOM 687 O O . ALA A 1 95 ? -0.568 -9.175 -2.780 1.00 52.81 95 ALA A O 1
ATOM 688 N N . ASN A 1 96 ? 0.136 -9.835 -0.760 1.00 47.78 96 ASN A N 1
ATOM 689 C CA . ASN A 1 96 ? -1.186 -10.286 -0.306 1.00 47.78 96 ASN A CA 1
ATOM 690 C C . ASN A 1 96 ? -2.131 -9.141 0.094 1.00 47.78 96 ASN A C 1
ATOM 692 O O . ASN A 1 96 ? -3.339 -9.351 0.177 1.00 47.78 96 ASN A O 1
ATOM 696 N N . LEU A 1 97 ? -1.593 -7.947 0.357 1.00 51.00 97 LEU A N 1
ATOM 697 C CA . LEU A 1 97 ? -2.367 -6.746 0.689 1.00 51.00 97 LEU A CA 1
ATOM 698 C C . LEU A 1 97 ? -2.632 -5.857 -0.527 1.00 51.00 9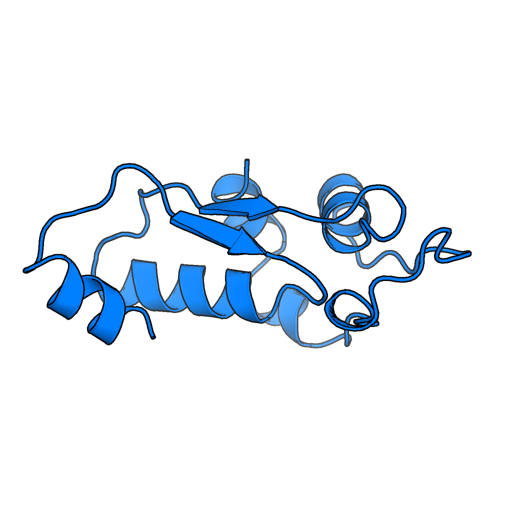7 LEU A C 1
ATOM 700 O O . LEU A 1 97 ? -3.504 -4.990 -0.464 1.00 51.00 97 LEU A O 1
ATOM 704 N N . VAL A 1 98 ? -1.889 -6.072 -1.615 1.00 55.09 98 VAL A N 1
ATOM 705 C CA . VAL A 1 98 ? -1.971 -5.289 -2.843 1.00 55.09 98 VAL A CA 1
ATOM 706 C C . VAL A 1 98 ? -2.713 -6.068 -3.922 1.00 55.09 98 VAL A C 1
ATOM 708 O O . VAL A 1 98 ? -2.240 -7.100 -4.385 1.00 55.09 98 VAL A O 1
ATOM 711 N N . THR A 1 99 ? -3.874 -5.553 -4.328 1.00 51.53 99 THR A N 1
ATOM 712 C CA . THR A 1 99 ? -4.638 -6.034 -5.497 1.00 51.53 99 THR A CA 1
ATOM 713 C C . THR A 1 99 ? -4.417 -5.124 -6.697 1.00 51.53 99 THR A C 1
ATOM 715 O O . THR A 1 99 ? -4.213 -3.910 -6.470 1.00 51.53 99 THR A O 1
#

InterPro domains:
  IPR001926 Tryptophan synthase beta chain-like, PALP domain [PF00291] (2-80)
  IPR036052 Tryptophan synthase beta chain-like, PALP domain superfamily [G3DSA:3.40.50.1100] (1-75)
  IPR036052 Tryptophan synthase beta chain-like, PALP domain superfamily [SSF53686] (2-75)
  IPR050147 Serine/Threonine Dehydratase [PTHR48078] (2-74)

Secondary structure (DSSP, 8-state):
-HHHHHHHTTTPPPS-EEEE-SSSHHHHHHHHHHHHTT-TTS-EEEE--TT--HHHHHHHHTS----S---S--GGG-----TTHHHHH-HHHHHHHB-

Sequence (99 aa):
MVPEIKSDLREEVPAAIVASVGGGGLVCGLSEGMDAVGWGHVPILAVETKGADSFRASLTAGTHVTLPKITRYAPLTQATWHRGTVASYGCEKCANLVT

Organism: Haemaphysalis longicornis (NCBI:txid44386)

pLDDT: mean 70.27, std 18.65, range [37.66, 94.38]